Protein AF-A0A286U1J2-F1 (afdb_monomer_lite)

pLDDT: mean 74.56, std 15.8, range [42.62, 93.81]

Foldseek 3Di:
DDDDPPPPVVVVVVVVVVVCCVVPPPDPPVVVVVVVVVVVVVVVVLLVVLVVLLCVQVPPPHDDDDLPPDLALVVVVVVLVVCVPPHPSCVRAPPVSVVSNSVSSHVSNVD

Structure (mmCIF, N/CA/C/O backbone):
data_AF-A0A286U1J2-F1
#
_entry.id   AF-A0A286U1J2-F1
#
loop_
_atom_site.group_PDB
_atom_site.id
_atom_site.type_symbol
_atom_site.label_atom_id
_atom_site.label_alt_id
_atom_site.label_comp_id
_atom_site.label_asym_id
_atom_site.label_entity_id
_atom_site.label_seq_id
_atom_site.pdbx_PDB_ins_code
_atom_site.Cartn_x
_atom_site.Cartn_y
_atom_site.Cartn_z
_atom_site.occupancy
_atom_site.B_iso_or_equiv
_atom_site.auth_seq_id
_atom_site.auth_comp_id
_atom_site.auth_asym_id
_atom_site.auth_atom_id
_atom_site.pdbx_PDB_model_num
ATOM 1 N N . MET A 1 1 ? -42.904 34.828 72.087 1.00 42.62 1 MET A N 1
ATOM 2 C CA . MET A 1 1 ? -42.646 34.074 70.841 1.00 42.62 1 MET A CA 1
ATOM 3 C C . MET A 1 1 ? -41.301 34.511 70.275 1.00 42.62 1 MET A C 1
ATOM 5 O O . MET A 1 1 ? -41.195 35.626 69.791 1.00 42.62 1 MET A O 1
ATOM 9 N N . LYS A 1 2 ? -40.246 33.707 70.436 1.00 51.22 2 LYS A N 1
ATOM 10 C CA . LYS A 1 2 ? -38.891 34.024 69.948 1.00 51.22 2 LYS A CA 1
ATOM 11 C C . LYS A 1 2 ? -38.208 32.749 69.472 1.00 51.22 2 LYS A C 1
ATOM 13 O O . LYS A 1 2 ? -37.472 32.152 70.245 1.00 51.22 2 LYS A O 1
ATOM 18 N N . ARG A 1 3 ? -38.467 32.330 68.234 1.00 50.56 3 ARG A N 1
ATOM 19 C CA . ARG A 1 3 ? -37.610 31.425 67.447 1.00 50.56 3 ARG A CA 1
ATOM 20 C C . ARG A 1 3 ? -37.944 31.659 65.977 1.00 50.56 3 ARG A C 1
ATOM 22 O O . ARG A 1 3 ? -39.089 31.427 65.628 1.00 50.56 3 ARG A O 1
ATOM 29 N N . CYS A 1 4 ? -36.994 32.179 65.194 1.00 48.56 4 CYS A N 1
ATOM 30 C CA . CYS A 1 4 ? -36.830 31.969 63.738 1.00 48.56 4 CYS A CA 1
ATOM 31 C C . CYS A 1 4 ? -35.921 33.048 63.120 1.00 48.56 4 CYS A C 1
ATOM 33 O O . CYS A 1 4 ? -36.307 33.740 62.187 1.00 48.56 4 CYS A O 1
ATOM 35 N N . LEU A 1 5 ? -34.690 33.191 63.621 1.00 52.44 5 LEU A N 1
ATOM 36 C CA . LEU A 1 5 ? -33.664 34.010 62.961 1.00 52.44 5 LEU A CA 1
ATOM 37 C C . LEU A 1 5 ? -32.396 33.182 62.695 1.00 52.44 5 LEU A C 1
ATOM 39 O O . LEU A 1 5 ? -31.290 33.585 63.024 1.00 52.44 5 LEU A O 1
ATOM 43 N N . HIS A 1 6 ? -32.572 31.969 62.161 1.00 54.31 6 HIS A N 1
ATOM 44 C CA . HIS A 1 6 ? -31.465 31.040 61.880 1.00 54.31 6 HIS A CA 1
ATOM 45 C C . HIS A 1 6 ? -31.561 30.356 60.500 1.00 54.31 6 HIS A C 1
ATOM 47 O O . HIS A 1 6 ? -30.815 29.424 60.221 1.00 54.31 6 HIS A O 1
ATOM 53 N N . LEU A 1 7 ? -32.477 30.811 59.632 1.00 53.62 7 LEU A N 1
ATOM 54 C CA . LEU A 1 7 ? -32.681 30.276 58.272 1.00 53.62 7 LEU A CA 1
ATOM 55 C C . LEU A 1 7 ? -32.004 31.109 57.171 1.00 53.62 7 LEU A C 1
ATOM 57 O O . LEU A 1 7 ? -31.882 30.653 56.039 1.00 53.62 7 LEU A O 1
ATOM 61 N N . TYR A 1 8 ? -31.532 32.312 57.496 1.00 57.12 8 TYR A N 1
ATOM 62 C CA . TYR A 1 8 ? -30.964 33.236 56.516 1.00 57.12 8 TYR A CA 1
ATOM 63 C C . TYR A 1 8 ? -29.543 32.874 56.022 1.00 57.12 8 TYR A C 1
ATOM 65 O O . TYR A 1 8 ? -29.316 32.943 54.815 1.00 57.12 8 TYR A O 1
ATOM 73 N N . PRO A 1 9 ? -28.583 32.421 56.864 1.00 58.06 9 PRO A N 1
ATOM 74 C CA . PRO A 1 9 ? -27.223 32.159 56.378 1.00 58.06 9 PRO A CA 1
ATOM 75 C C . PRO A 1 9 ? -27.119 30.872 55.543 1.00 58.06 9 PRO A C 1
ATOM 77 O O . PRO A 1 9 ? -26.300 30.796 54.633 1.00 58.06 9 PRO A O 1
ATOM 80 N N . VAL A 1 10 ? -27.984 29.882 55.793 1.00 61.50 10 VAL A N 1
ATOM 81 C CA . VAL A 1 10 ? -28.001 28.604 55.054 1.00 61.50 10 VAL A CA 1
ATOM 82 C C . VAL A 1 10 ? -28.451 28.811 53.605 1.00 61.50 10 VAL A C 1
ATOM 84 O O . VAL A 1 10 ? -27.887 28.221 52.685 1.00 61.50 10 VAL A O 1
ATOM 87 N N . SER A 1 11 ? -29.415 29.711 53.388 1.00 65.50 11 SER A N 1
ATOM 88 C CA . SER A 1 11 ? -29.920 30.031 52.049 1.00 65.50 11 SER A CA 1
ATOM 89 C C . SER A 1 11 ? -28.877 30.734 51.173 1.00 65.50 11 SER A C 1
ATOM 91 O O . SER A 1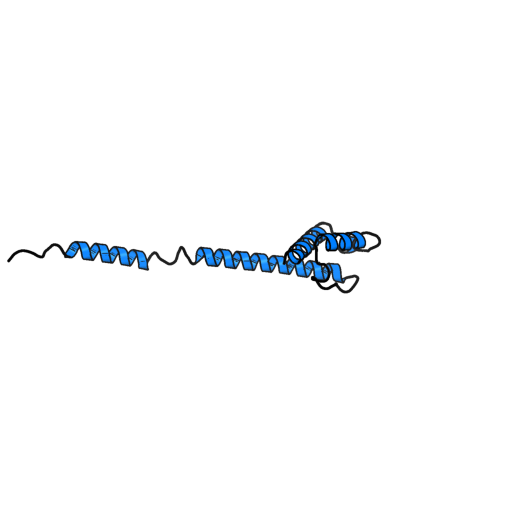 11 ? -28.864 30.531 49.962 1.00 65.50 11 SER A O 1
ATOM 93 N N . ILE A 1 12 ? -27.995 31.546 51.765 1.00 67.25 12 ILE A N 1
ATOM 94 C CA . ILE A 1 12 ? -26.967 32.296 51.025 1.00 67.25 12 ILE A CA 1
ATOM 95 C C . ILE A 1 12 ? -25.866 31.357 50.520 1.00 67.25 12 ILE A C 1
ATOM 97 O O . ILE A 1 12 ? -25.459 31.448 49.364 1.00 67.25 12 ILE A O 1
ATOM 101 N N . VAL A 1 13 ? -25.426 30.410 51.353 1.00 68.00 13 VAL A N 1
ATOM 102 C CA . VAL A 1 13 ? -24.399 29.427 50.967 1.00 68.00 13 VAL A CA 1
ATOM 103 C C . VAL A 1 13 ? -24.899 28.532 49.828 1.00 68.00 13 VAL A C 1
ATOM 105 O O . VAL A 1 13 ? -24.158 28.266 48.884 1.00 68.00 13 VAL A O 1
ATOM 108 N N . PHE A 1 14 ? -26.175 28.137 49.858 1.00 68.00 14 PHE A N 1
ATOM 109 C CA . PHE A 1 14 ? -26.784 27.324 48.803 1.00 68.00 14 PHE A CA 1
ATOM 110 C C . PHE A 1 14 ? -26.840 28.052 47.448 1.00 68.00 14 PHE A C 1
ATOM 112 O O . PHE A 1 14 ? -26.547 27.456 46.413 1.00 68.00 14 PHE A O 1
ATOM 119 N N . MET A 1 15 ? -27.132 29.357 47.451 1.00 72.38 15 MET A N 1
ATOM 120 C CA . MET A 1 15 ? -27.120 30.175 46.231 1.00 72.38 15 MET A CA 1
ATOM 121 C C . MET A 1 15 ? -25.713 30.299 45.627 1.00 72.38 15 MET A C 1
ATOM 123 O O . MET A 1 15 ? -25.564 30.217 44.409 1.00 72.38 15 MET A O 1
ATOM 127 N N . ILE A 1 16 ? -24.668 30.425 46.454 1.00 70.75 16 ILE A N 1
ATOM 128 C CA . ILE A 1 16 ? -23.275 30.508 45.977 1.00 70.75 16 ILE A CA 1
ATOM 129 C C . ILE A 1 16 ? -22.834 29.189 45.323 1.00 70.75 16 ILE A C 1
ATOM 131 O O . ILE A 1 16 ? -22.191 29.215 44.276 1.00 70.75 16 ILE A O 1
ATOM 135 N N . ILE A 1 17 ? -23.223 28.042 45.891 1.00 66.94 17 ILE A N 1
ATOM 136 C CA . ILE A 1 17 ? -22.916 26.715 45.329 1.00 66.94 17 ILE A CA 1
ATOM 137 C C . ILE A 1 17 ? -23.561 26.549 43.945 1.00 66.94 17 ILE A C 1
ATOM 139 O O . ILE A 1 17 ? -22.899 26.102 43.011 1.00 66.94 17 ILE A O 1
ATOM 143 N N . ILE A 1 18 ? -24.817 26.975 43.775 1.00 68.81 18 ILE A N 1
ATOM 144 C CA . ILE A 1 18 ? -25.500 26.924 42.472 1.00 68.81 18 ILE A CA 1
ATOM 145 C C . ILE A 1 18 ? -24.827 27.856 41.452 1.00 68.81 18 ILE A C 1
ATOM 147 O O . ILE A 1 18 ? -24.636 27.458 40.304 1.00 68.81 18 ILE A O 1
ATOM 151 N N . LEU A 1 19 ? -24.401 29.061 41.855 1.00 63.66 19 LEU A N 1
ATOM 152 C CA . LEU A 1 19 ? -23.668 29.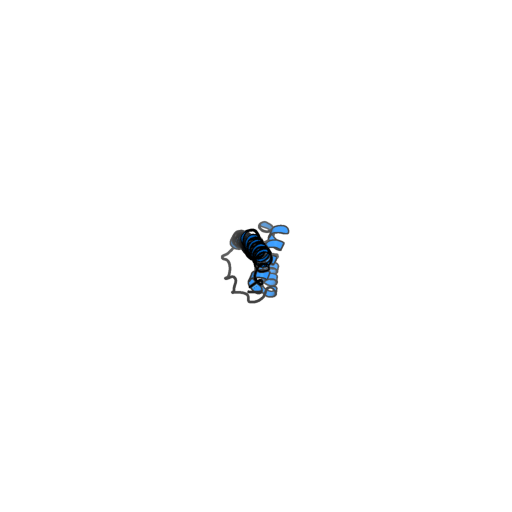971 40.965 1.00 63.66 19 LEU A CA 1
ATOM 153 C C . LEU A 1 19 ? -22.324 29.390 40.497 1.00 63.66 19 LEU A C 1
ATOM 155 O O . LEU A 1 19 ? -21.954 29.591 39.340 1.00 63.66 19 LEU A O 1
ATOM 159 N N . GLN A 1 20 ? -21.616 28.643 41.350 1.00 59.59 20 GLN A N 1
ATOM 160 C CA . GLN A 1 20 ? -20.383 27.959 40.945 1.00 59.59 20 GLN A CA 1
ATOM 161 C C . GLN A 1 20 ? -20.643 26.804 39.970 1.00 59.59 20 GLN A C 1
ATOM 163 O O . GLN A 1 20 ? -19.829 26.574 39.081 1.00 59.59 20 GLN A O 1
ATOM 168 N N . ILE A 1 21 ? -21.794 26.130 40.064 1.00 60.44 21 ILE A N 1
ATOM 169 C CA . ILE A 1 21 ? -22.182 25.075 39.114 1.00 60.44 21 ILE A CA 1
ATOM 170 C C . ILE A 1 21 ? -22.510 25.678 37.739 1.00 60.44 21 ILE A C 1
ATOM 172 O O . ILE A 1 21 ? -22.084 25.134 36.722 1.00 60.44 21 ILE A O 1
ATOM 176 N N . ILE A 1 22 ? -23.200 26.824 37.683 1.00 61.25 22 ILE A N 1
ATOM 177 C CA . ILE A 1 22 ? -23.549 27.484 36.410 1.00 61.25 22 ILE A CA 1
ATOM 178 C C . ILE A 1 22 ? -22.315 28.133 35.760 1.00 61.25 22 ILE A C 1
ATOM 180 O O . ILE A 1 22 ? -22.145 28.042 34.548 1.00 61.25 22 ILE A O 1
ATOM 184 N N . SER A 1 23 ? -21.425 28.749 36.550 1.00 54.84 23 SER A N 1
ATOM 185 C CA . SER A 1 23 ? -20.192 29.363 36.031 1.00 54.84 23 SER A CA 1
ATOM 186 C C . SER A 1 23 ? -19.062 28.353 35.767 1.00 54.84 23 SER A C 1
ATOM 188 O O . SER A 1 23 ? -18.073 28.719 35.136 1.00 54.84 23 SER A O 1
ATOM 190 N N . GLY A 1 24 ? -19.175 27.116 36.268 1.00 52.94 24 GLY A N 1
ATOM 191 C CA . GLY A 1 24 ? -18.077 26.144 36.342 1.00 52.94 24 GLY A CA 1
ATOM 192 C C . GLY A 1 24 ? -18.315 24.790 35.668 1.00 52.94 24 GLY A C 1
ATOM 193 O O . GLY A 1 24 ? -17.535 23.875 35.907 1.00 52.94 24 GLY A O 1
ATOM 194 N N . SER A 1 25 ? -19.340 24.632 34.822 1.00 52.88 25 SER A N 1
ATOM 195 C CA . SER A 1 25 ? -19.672 23.327 34.212 1.00 52.88 25 SER A CA 1
ATOM 196 C C . SER A 1 25 ? -19.776 23.358 32.685 1.00 52.88 25 SER A C 1
ATOM 198 O O . SER A 1 25 ? -20.737 22.863 32.108 1.00 52.88 25 SER A O 1
ATOM 200 N N . THR A 1 26 ? -18.763 23.892 32.008 1.00 49.94 26 THR A N 1
ATOM 201 C CA . THR A 1 26 ? -18.506 23.621 30.577 1.00 49.94 26 THR A CA 1
ATOM 202 C C . THR A 1 26 ? -17.012 23.423 30.329 1.00 49.94 26 THR A C 1
ATOM 204 O O . THR A 1 26 ? -16.448 24.043 29.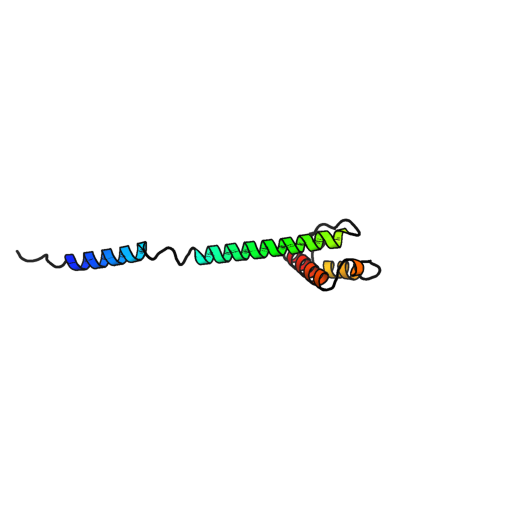435 1.00 49.94 26 THR A O 1
ATOM 207 N N . ALA A 1 27 ? -16.332 22.608 31.145 1.00 50.03 27 ALA A N 1
ATOM 208 C CA . ALA A 1 27 ? -14.881 22.431 30.991 1.00 50.03 27 ALA A CA 1
ATOM 209 C C . ALA A 1 27 ? -14.335 21.005 31.178 1.00 50.03 27 ALA A C 1
ATOM 211 O O . ALA A 1 27 ? -13.128 20.827 31.103 1.00 50.03 27 ALA A O 1
ATOM 212 N N . THR A 1 28 ? -15.162 19.975 31.397 1.00 45.28 28 THR A N 1
ATOM 213 C CA . THR A 1 28 ? -14.621 18.617 31.654 1.00 45.28 28 THR A CA 1
ATOM 214 C C . THR A 1 28 ? -15.323 17.470 30.930 1.00 45.28 28 THR A C 1
ATOM 216 O O . THR A 1 28 ? -14.965 16.322 31.142 1.00 45.28 28 THR A O 1
ATOM 219 N N . VAL A 1 29 ? -16.282 17.744 30.037 1.00 43.91 29 VAL A N 1
ATOM 220 C CA . VAL A 1 29 ? -16.878 16.709 29.154 1.00 43.91 29 VAL A CA 1
ATOM 221 C C . VAL A 1 29 ? -16.755 17.069 27.665 1.00 43.91 29 VAL A C 1
ATOM 223 O O . VAL A 1 29 ? -16.826 16.198 26.802 1.00 43.91 29 VAL A O 1
ATOM 226 N N . ALA A 1 30 ? -16.501 18.341 27.336 1.00 45.16 30 ALA A N 1
ATOM 227 C CA . ALA A 1 30 ? -16.302 18.781 25.953 1.00 45.16 30 ALA A CA 1
ATOM 228 C C . ALA A 1 30 ? -14.852 18.617 25.459 1.00 45.16 30 ALA A C 1
ATOM 230 O O . ALA A 1 30 ? -14.650 18.424 24.261 1.00 45.16 30 ALA A O 1
ATOM 231 N N . ASP A 1 31 ? -13.852 18.671 26.346 1.00 48.94 31 ASP A N 1
ATOM 232 C CA . ASP A 1 31 ? -12.443 18.544 25.944 1.00 48.94 31 ASP A CA 1
ATOM 233 C C . ASP A 1 31 ? -12.075 17.108 25.544 1.00 48.94 31 ASP A C 1
ATOM 235 O O . ASP A 1 31 ? -11.399 16.918 24.534 1.00 48.94 31 ASP A O 1
ATOM 239 N N . ASP A 1 32 ? -12.600 16.088 26.233 1.00 48.56 32 ASP A N 1
ATOM 240 C CA . ASP A 1 32 ? -12.333 14.688 25.876 1.00 48.56 32 ASP A CA 1
ATOM 241 C C . ASP A 1 32 ? -13.010 14.286 24.554 1.00 48.56 32 ASP A C 1
ATOM 243 O O . ASP A 1 32 ? -12.366 13.693 23.689 1.00 48.56 32 ASP A O 1
ATOM 247 N N . MET A 1 33 ? -14.263 14.705 24.312 1.00 47.88 33 MET A N 1
ATOM 248 C CA . MET A 1 33 ? -14.928 14.452 23.021 1.00 47.88 33 MET A CA 1
ATOM 249 C C . MET A 1 33 ? -14.268 15.207 21.860 1.00 47.88 33 MET A C 1
ATOM 251 O O . MET A 1 33 ? -14.204 14.692 20.742 1.00 47.88 33 MET A O 1
ATOM 255 N N . LYS A 1 34 ? -13.760 16.424 22.098 1.00 47.94 34 LYS A N 1
ATOM 256 C CA . LYS A 1 34 ? -13.060 17.206 21.071 1.00 47.94 34 LYS A CA 1
ATOM 257 C C . LYS A 1 34 ? -11.675 16.630 20.779 1.00 47.94 34 LYS A C 1
ATOM 259 O O . LYS A 1 34 ? -11.272 16.606 19.619 1.00 47.94 34 LYS A O 1
ATOM 264 N N . LYS A 1 35 ? -10.969 16.115 21.789 1.00 52.41 35 LYS A N 1
ATOM 265 C CA . LYS A 1 35 ? -9.670 15.449 21.627 1.00 52.41 35 LYS A CA 1
ATOM 266 C C . LYS A 1 35 ? -9.794 14.124 20.871 1.00 52.41 35 LYS A C 1
ATOM 268 O O . LYS A 1 35 ? -9.007 13.900 19.953 1.00 52.41 35 LYS A O 1
ATOM 273 N N . ASP A 1 36 ? -10.803 13.307 21.170 1.00 56.00 36 ASP A N 1
ATOM 274 C CA . ASP A 1 36 ? -11.078 12.069 20.426 1.00 56.00 36 ASP A CA 1
ATOM 275 C C . ASP A 1 36 ? -11.560 12.337 18.995 1.00 56.00 36 ASP A C 1
ATOM 277 O O . ASP A 1 36 ? -11.138 11.651 18.063 1.00 56.00 36 ASP A O 1
ATOM 281 N N . GLY A 1 37 ? -12.392 13.363 18.787 1.00 56.06 37 GLY A N 1
ATOM 282 C CA . GLY A 1 37 ? -12.837 13.784 17.455 1.00 56.06 37 GLY A CA 1
ATOM 283 C C . GLY A 1 37 ? -11.686 14.273 16.572 1.00 56.06 37 GLY A C 1
ATOM 284 O O . GLY A 1 37 ? -11.539 13.809 15.443 1.00 56.06 37 GLY A O 1
ATOM 285 N N . VAL A 1 38 ? -10.821 15.141 17.107 1.00 58.91 38 VAL A N 1
ATOM 286 C CA . VAL A 1 38 ? -9.636 15.658 16.400 1.00 58.91 38 VAL A CA 1
ATOM 287 C C . VAL A 1 38 ? -8.611 14.551 16.142 1.00 58.91 38 VAL A C 1
ATOM 289 O O . VAL A 1 38 ? -8.026 14.506 15.062 1.00 58.91 38 VAL A O 1
ATOM 292 N N . ASN A 1 39 ? -8.414 13.628 17.090 1.00 61.09 39 ASN A N 1
ATOM 293 C CA . ASN A 1 39 ? -7.524 12.480 16.904 1.00 61.09 39 ASN A CA 1
ATOM 294 C C . ASN A 1 39 ? -8.057 11.544 15.806 1.00 61.09 39 ASN A C 1
ATOM 296 O O . ASN A 1 39 ? -7.341 11.216 14.863 1.00 61.09 39 ASN A O 1
ATOM 300 N N . ARG A 1 40 ? -9.346 11.197 15.849 1.00 64.56 40 ARG A N 1
ATOM 301 C CA . ARG A 1 40 ? -9.982 10.339 14.843 1.00 64.56 40 ARG A CA 1
ATOM 302 C C . ARG A 1 40 ? -9.979 10.965 13.447 1.00 64.56 40 ARG A C 1
ATOM 304 O O . ARG A 1 40 ? -9.749 10.254 12.471 1.00 64.56 40 ARG A O 1
ATOM 311 N N . GLU A 1 41 ? -10.210 12.269 13.339 1.00 72.25 41 GLU A N 1
ATOM 312 C CA . GLU A 1 41 ? -10.153 12.998 12.067 1.00 72.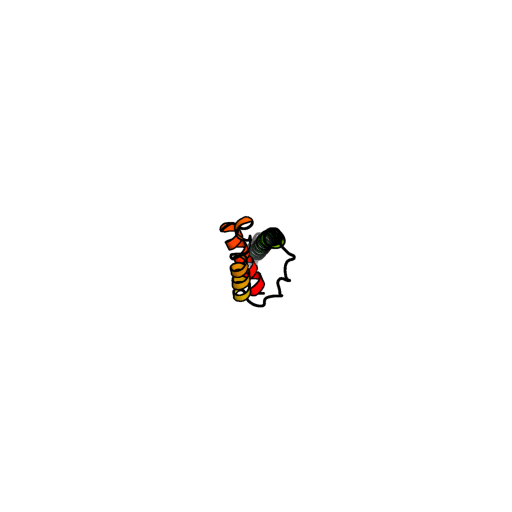25 41 GLU A CA 1
ATOM 313 C C . GLU A 1 41 ? -8.717 13.107 11.534 1.00 72.25 41 GLU A C 1
ATOM 315 O O . GLU A 1 41 ? -8.485 12.905 10.340 1.00 72.25 41 GLU A O 1
ATOM 320 N N . GLY A 1 42 ? -7.739 13.326 12.419 1.00 72.25 42 GLY A N 1
ATOM 321 C CA . GLY A 1 42 ? -6.313 13.283 12.093 1.00 72.25 42 GLY A CA 1
ATOM 322 C C . GLY A 1 42 ? -5.890 11.924 11.536 1.00 72.25 42 GLY A C 1
ATOM 323 O O . GLY A 1 42 ? -5.363 11.854 10.427 1.00 72.25 42 GLY A O 1
ATOM 324 N N . VAL A 1 43 ? -6.227 10.838 12.236 1.00 75.00 43 VAL A N 1
ATOM 325 C CA . VAL A 1 43 ? -5.941 9.463 11.795 1.00 75.00 43 VAL A CA 1
ATOM 326 C C . VAL A 1 43 ? -6.625 9.154 10.462 1.00 75.00 43 VAL A C 1
ATOM 328 O O . VAL A 1 43 ? -6.006 8.576 9.571 1.00 75.00 43 VAL A O 1
ATOM 331 N N . GLN A 1 44 ? -7.885 9.561 10.272 1.00 79.38 44 GLN A N 1
ATOM 332 C CA . GLN A 1 44 ? -8.579 9.366 8.994 1.00 79.38 44 GLN A CA 1
ATOM 333 C C . GLN A 1 44 ? -7.918 10.132 7.848 1.00 79.38 44 GLN A C 1
ATOM 335 O O . GLN A 1 44 ? -7.794 9.597 6.744 1.00 79.38 44 GLN A O 1
ATOM 340 N N . LYS A 1 45 ? -7.475 11.365 8.100 1.00 83.88 45 LYS A N 1
ATOM 341 C CA . LYS A 1 45 ? -6.754 12.166 7.113 1.00 83.88 45 LYS A CA 1
ATOM 342 C C . LYS A 1 45 ? -5.431 11.505 6.734 1.00 83.88 45 LYS A C 1
ATOM 344 O O . LYS A 1 45 ? -5.157 11.368 5.547 1.00 83.88 45 LYS A O 1
ATOM 349 N N . GLU A 1 46 ? -4.657 11.036 7.708 1.00 83.94 46 GLU A N 1
ATOM 350 C CA . GLU A 1 46 ? -3.403 10.320 7.455 1.00 83.94 46 GLU A CA 1
ATOM 351 C C . GLU A 1 46 ? -3.631 9.031 6.663 1.00 83.94 46 GLU A C 1
ATOM 353 O O . GLU A 1 46 ? -2.973 8.811 5.651 1.00 83.94 46 GLU A O 1
ATOM 358 N N . VAL A 1 47 ? -4.612 8.206 7.050 1.00 86.75 47 VAL A N 1
ATOM 359 C CA . VAL A 1 47 ? -4.984 6.998 6.290 1.00 86.75 47 VAL A CA 1
ATOM 360 C C . VAL A 1 47 ? -5.349 7.345 4.845 1.00 86.75 47 VAL A C 1
ATOM 362 O O . VAL A 1 47 ? -4.944 6.628 3.932 1.00 86.75 47 VAL A O 1
ATOM 365 N N . ARG A 1 48 ? -6.054 8.458 4.617 1.00 89.38 48 ARG A N 1
ATOM 366 C CA . ARG A 1 48 ? -6.434 8.907 3.273 1.00 89.38 48 ARG A CA 1
ATOM 367 C C . ARG A 1 48 ? -5.239 9.350 2.434 1.00 89.38 48 ARG A C 1
ATOM 369 O O . ARG A 1 48 ? -5.199 9.057 1.242 1.00 89.38 48 ARG A O 1
ATOM 376 N N . GLU A 1 49 ? -4.276 10.054 3.020 1.00 91.50 49 GLU A N 1
ATOM 377 C CA . GLU A 1 49 ? -3.049 10.428 2.306 1.00 91.50 49 GLU A CA 1
ATOM 378 C C . GLU A 1 49 ? -2.211 9.189 1.961 1.00 91.50 49 GLU A C 1
ATOM 380 O O . GLU A 1 49 ? -1.732 9.068 0.832 1.00 91.50 49 GLU A O 1
ATOM 385 N N . ARG A 1 50 ? -2.132 8.211 2.873 1.00 92.06 50 ARG A N 1
ATOM 386 C CA . ARG A 1 50 ? -1.478 6.925 2.595 1.00 92.06 50 ARG A CA 1
ATOM 387 C C . ARG A 1 50 ? -2.184 6.131 1.490 1.00 92.06 50 ARG A C 1
ATOM 389 O O . ARG A 1 50 ? -1.518 5.596 0.606 1.00 92.06 50 ARG A O 1
ATOM 396 N N . GLU A 1 51 ? -3.520 6.111 1.482 1.00 92.38 51 GLU A N 1
ATOM 397 C CA . GLU A 1 51 ? -4.308 5.496 0.404 1.00 92.38 51 GLU A CA 1
ATOM 398 C C . GLU A 1 51 ? -4.021 6.153 -0.950 1.00 92.38 51 GLU A C 1
ATOM 400 O O . GLU A 1 51 ? -3.829 5.455 -1.945 1.00 92.38 51 GLU A O 1
ATOM 405 N N . LYS A 1 52 ? -3.989 7.490 -1.011 1.00 92.81 52 LYS A N 1
ATOM 406 C CA . LYS A 1 52 ? -3.687 8.213 -2.255 1.00 92.81 52 LYS A CA 1
ATOM 407 C C . LYS A 1 52 ? -2.308 7.851 -2.787 1.00 92.81 52 LYS A C 1
ATOM 409 O O . LYS A 1 52 ? -2.183 7.622 -3.987 1.00 92.81 52 LYS A O 1
ATOM 414 N N . LEU A 1 53 ? -1.301 7.785 -1.913 1.00 92.81 53 LEU A N 1
ATOM 415 C CA . LEU A 1 53 ? 0.054 7.409 -2.306 1.00 92.81 53 LEU A CA 1
ATOM 416 C C . LEU A 1 53 ? 0.092 5.977 -2.848 1.00 92.81 53 LEU A C 1
ATOM 418 O O . LEU A 1 53 ? 0.610 5.764 -3.942 1.00 92.81 53 LEU A O 1
ATOM 422 N N . TYR A 1 54 ? -0.523 5.026 -2.135 1.00 91.81 54 TYR A N 1
ATOM 423 C CA . TYR A 1 54 ? -0.668 3.643 -2.597 1.00 91.81 54 TYR A CA 1
ATOM 424 C C . TYR A 1 54 ? -1.325 3.584 -3.975 1.00 91.81 54 TYR A C 1
ATOM 426 O O . TYR A 1 54 ? -0.767 2.995 -4.901 1.00 91.81 54 TYR A O 1
ATOM 434 N N . ARG A 1 55 ? -2.475 4.248 -4.141 1.00 92.19 55 ARG A N 1
ATOM 435 C CA . ARG A 1 55 ? -3.202 4.242 -5.410 1.00 92.19 55 ARG A CA 1
ATOM 436 C C . ARG A 1 55 ? -2.364 4.819 -6.536 1.00 92.19 55 ARG A C 1
ATOM 438 O O . ARG A 1 55 ? -2.253 4.188 -7.575 1.00 92.19 55 ARG A O 1
ATOM 445 N N . TYR A 1 56 ? -1.763 5.984 -6.315 1.00 92.12 56 TYR A N 1
ATOM 446 C CA . TYR A 1 56 ? -0.971 6.674 -7.323 1.00 92.12 56 TYR A CA 1
ATOM 447 C C . TYR A 1 56 ? 0.243 5.857 -7.763 1.00 92.12 56 TYR A C 1
ATOM 449 O O . TYR A 1 56 ? 0.464 5.700 -8.957 1.00 92.12 56 TYR A O 1
ATOM 457 N N . LYS A 1 57 ? 1.023 5.332 -6.812 1.00 90.81 57 LYS A N 1
ATOM 458 C CA . LYS A 1 57 ? 2.273 4.623 -7.103 1.00 90.81 57 LYS A CA 1
ATOM 459 C C . LYS A 1 57 ? 2.019 3.241 -7.693 1.00 90.81 57 LYS A C 1
ATOM 461 O O . LYS A 1 57 ? 2.602 2.887 -8.714 1.00 90.81 57 LYS A O 1
ATOM 466 N N . CYS A 1 58 ? 1.128 2.467 -7.081 1.00 89.25 58 CYS A N 1
ATOM 467 C CA . CYS A 1 58 ? 0.924 1.075 -7.463 1.00 89.25 58 CYS A CA 1
ATOM 468 C C . CYS A 1 58 ? 0.051 0.920 -8.725 1.00 89.25 58 CYS A C 1
ATOM 470 O O . CYS A 1 58 ? 0.055 -0.156 -9.317 1.00 89.25 58 CYS A O 1
ATOM 472 N N . SER A 1 59 ? -0.662 1.964 -9.177 1.00 90.88 59 SER A N 1
ATOM 473 C CA . SER A 1 59 ? -1.451 1.911 -10.419 1.00 90.88 59 SER A CA 1
ATOM 474 C C . SER A 1 59 ? -0.667 2.266 -11.688 1.00 90.88 59 SER A C 1
ATOM 476 O O . SER A 1 59 ? -1.246 2.271 -12.772 1.00 90.88 59 SER A O 1
ATOM 478 N N . LEU A 1 60 ? 0.619 2.625 -11.587 1.00 88.75 60 LEU A N 1
ATOM 479 C CA . LEU A 1 60 ? 1.399 3.115 -12.735 1.00 88.75 60 LEU A CA 1
ATOM 480 C C . LEU A 1 60 ? 1.670 2.042 -13.793 1.00 88.75 60 LEU A C 1
ATOM 482 O O . LEU A 1 60 ? 1.889 2.371 -14.957 1.00 88.75 60 LEU A O 1
ATOM 486 N N . CYS A 1 61 ? 1.682 0.769 -13.397 1.00 86.12 61 CYS A N 1
ATOM 487 C CA . CYS A 1 61 ? 2.028 -0.337 -14.289 1.00 86.12 61 CYS A CA 1
ATOM 488 C C . CYS A 1 61 ? 0.846 -1.261 -14.595 1.00 86.12 61 CYS A C 1
ATOM 490 O O . CYS A 1 61 ? 0.811 -1.867 -15.662 1.00 86.12 61 CYS A O 1
ATOM 492 N N . HIS A 1 62 ? -0.109 -1.387 -13.675 1.00 85.88 62 HIS A N 1
ATOM 493 C CA . HIS A 1 62 ? -1.263 -2.267 -13.818 1.00 85.88 62 HIS A CA 1
ATOM 494 C C . HIS A 1 62 ? -2.427 -1.790 -12.934 1.00 85.88 62 HIS A C 1
ATOM 496 O O . HIS A 1 62 ? -2.209 -1.039 -11.980 1.00 85.88 62 HIS A O 1
ATOM 502 N N . PRO A 1 63 ? -3.667 -2.237 -13.206 1.00 88.81 63 PRO A N 1
ATOM 503 C CA . PRO A 1 63 ? -4.784 -2.041 -12.290 1.00 88.81 63 PRO A CA 1
ATOM 504 C C . PRO A 1 63 ? -4.480 -2.615 -10.906 1.00 88.81 63 PRO A C 1
ATOM 506 O O . PRO A 1 63 ? -3.791 -3.631 -10.774 1.00 88.81 63 PRO A O 1
ATOM 509 N N . LEU A 1 64 ? -5.000 -1.963 -9.871 1.00 88.25 64 LEU A N 1
ATOM 510 C CA . LEU A 1 64 ? -4.829 -2.427 -8.502 1.00 88.25 64 LEU A CA 1
ATOM 511 C C . LEU A 1 64 ? -5.804 -3.564 -8.206 1.00 88.25 64 LEU A C 1
ATOM 513 O O . LEU A 1 64 ? -6.971 -3.455 -8.590 1.00 88.25 64 LEU A O 1
ATOM 517 N N . PRO A 1 65 ? -5.357 -4.619 -7.510 1.00 84.19 65 PRO A N 1
ATOM 518 C CA . PRO A 1 65 ? -6.280 -5.573 -6.924 1.00 84.19 65 PRO A CA 1
ATOM 519 C C . PRO A 1 65 ? -7.106 -4.879 -5.836 1.00 84.19 65 PRO A C 1
ATOM 521 O O . PRO A 1 65 ? -6.660 -3.887 -5.242 1.00 84.19 65 PRO A O 1
ATOM 524 N N . ASP A 1 66 ? -8.295 -5.413 -5.563 1.00 80.75 66 ASP A N 1
ATOM 525 C CA . ASP A 1 66 ? -9.092 -4.946 -4.436 1.00 80.75 66 ASP A CA 1
ATOM 526 C C . ASP A 1 66 ? -8.296 -5.083 -3.132 1.00 80.75 66 ASP A C 1
ATOM 528 O O . ASP A 1 66 ? -7.469 -5.982 -2.955 1.00 80.75 66 ASP A O 1
ATOM 532 N N . THR A 1 67 ? -8.495 -4.144 -2.210 1.00 70.94 67 THR A N 1
ATOM 533 C CA . THR A 1 67 ? -7.724 -4.097 -0.960 1.00 70.94 67 THR A CA 1
ATOM 534 C C . THR A 1 67 ? -8.055 -5.251 -0.011 1.00 70.94 67 THR A C 1
ATOM 536 O O . THR A 1 67 ? -7.273 -5.516 0.899 1.00 70.94 67 THR A O 1
ATOM 539 N N . ASP A 1 68 ? -9.161 -5.959 -0.248 1.00 74.06 68 ASP A N 1
ATOM 540 C CA . ASP A 1 68 ? -9.573 -7.197 0.419 1.00 74.06 68 ASP A CA 1
ATOM 541 C C . ASP A 1 68 ? -9.116 -8.473 -0.318 1.00 74.06 68 ASP A C 1
ATOM 543 O O . ASP A 1 68 ? -9.238 -9.572 0.226 1.00 74.06 68 ASP A O 1
ATOM 547 N N . ALA A 1 69 ? -8.530 -8.350 -1.518 1.00 69.75 69 ALA A N 1
ATOM 548 C CA . ALA A 1 69 ? -8.081 -9.488 -2.321 1.00 69.75 69 ALA A CA 1
ATOM 549 C C . ALA A 1 69 ? -6.990 -10.313 -1.618 1.00 69.75 69 ALA A C 1
ATOM 551 O O . ALA A 1 69 ? -6.808 -11.497 -1.912 1.00 69.75 69 ALA A O 1
ATOM 552 N N . TYR A 1 70 ? -6.278 -9.702 -0.667 1.00 70.38 70 TYR A N 1
ATOM 553 C CA . TYR A 1 70 ? -5.303 -10.374 0.177 1.00 70.38 70 TYR A CA 1
ATOM 554 C C . TYR A 1 70 ? -5.664 -10.189 1.649 1.00 70.38 70 TYR A C 1
ATOM 556 O O . TYR A 1 70 ? -5.611 -9.089 2.192 1.00 70.38 70 TYR A O 1
ATOM 564 N N . SER A 1 71 ? -5.976 -11.302 2.311 1.00 68.44 71 SER A N 1
ATOM 565 C CA . SER A 1 71 ? -6.451 -11.338 3.698 1.00 68.44 71 SER A CA 1
ATOM 566 C C . SER A 1 71 ? -5.372 -11.092 4.755 1.00 68.44 71 SER A C 1
ATOM 568 O O . SER A 1 71 ? -5.687 -11.016 5.939 1.00 68.44 71 SER A O 1
ATOM 570 N N . SER A 1 72 ? -4.093 -11.002 4.374 1.00 86.06 72 SER A N 1
ATOM 571 C CA . SER A 1 72 ? -3.008 -10.795 5.332 1.00 86.06 72 SER A CA 1
ATOM 572 C C . SER A 1 72 ? -1.926 -9.856 4.821 1.00 86.06 72 SER A C 1
ATOM 574 O O . SER A 1 72 ? -1.536 -9.871 3.651 1.00 86.06 72 SER A O 1
ATOM 576 N N . TYR A 1 73 ? -1.371 -9.091 5.759 1.00 89.81 73 TYR A N 1
ATOM 577 C CA . TYR A 1 73 ? -0.233 -8.211 5.519 1.00 89.81 73 TYR A CA 1
ATOM 578 C C . TYR A 1 73 ? 0.985 -8.975 4.974 1.00 89.81 73 TYR A C 1
ATOM 580 O O . TYR A 1 73 ? 1.676 -8.495 4.080 1.00 89.81 73 TYR A O 1
ATOM 588 N N . GLU A 1 74 ? 1.210 -10.205 5.438 1.00 90.44 74 GLU A N 1
ATOM 589 C CA . GLU A 1 74 ? 2.285 -11.071 4.935 1.00 90.44 74 GLU A CA 1
ATOM 590 C C . GLU A 1 74 ? 2.142 -11.377 3.440 1.00 90.44 74 GLU A C 1
ATOM 592 O O . GLU A 1 74 ? 3.135 -11.465 2.714 1.00 90.44 74 GLU A O 1
ATOM 597 N N . HIS A 1 75 ? 0.908 -11.527 2.954 1.00 89.81 75 HIS A N 1
ATOM 598 C CA . HIS A 1 75 ? 0.660 -11.740 1.533 1.00 89.81 75 HIS A CA 1
ATOM 599 C C . HIS A 1 75 ? 0.990 -10.474 0.731 1.00 89.81 75 HIS A C 1
ATOM 601 O O . HIS A 1 75 ? 1.692 -10.557 -0.277 1.00 89.81 75 HIS A O 1
ATOM 607 N N . TRP A 1 76 ? 0.602 -9.298 1.229 1.00 89.25 76 TRP A N 1
ATOM 608 C CA . TRP A 1 76 ? 0.972 -8.016 0.627 1.00 89.25 76 TRP A CA 1
ATOM 609 C C . TRP A 1 76 ? 2.487 -7.820 0.529 1.00 89.25 76 TRP A C 1
ATOM 611 O O . TRP A 1 76 ? 2.987 -7.437 -0.527 1.00 89.25 76 TRP A O 1
ATOM 621 N N . ILE A 1 77 ? 3.242 -8.163 1.576 1.00 90.19 77 ILE A N 1
ATOM 622 C CA . ILE A 1 77 ? 4.709 -8.084 1.545 1.00 90.19 77 ILE A CA 1
ATOM 623 C C . ILE A 1 77 ? 5.309 -9.009 0.485 1.00 90.19 77 ILE A C 1
ATOM 625 O O . ILE A 1 77 ? 6.251 -8.614 -0.205 1.00 90.19 77 ILE A O 1
ATOM 629 N N . LYS A 1 78 ? 4.759 -10.215 0.300 1.00 89.69 78 LYS A N 1
ATOM 630 C CA . LYS A 1 78 ? 5.200 -11.115 -0.777 1.00 89.69 78 LYS A CA 1
ATOM 631 C C . LYS A 1 78 ? 4.934 -10.524 -2.158 1.00 89.69 78 LYS A C 1
ATOM 633 O O . LYS A 1 78 ? 5.818 -10.605 -3.004 1.00 89.69 78 LYS A O 1
ATOM 638 N N . VAL A 1 79 ? 3.769 -9.905 -2.369 1.00 87.81 79 VAL A N 1
ATOM 639 C CA . VAL A 1 79 ? 3.442 -9.215 -3.628 1.00 87.81 79 VAL A CA 1
ATOM 640 C C . VAL A 1 79 ? 4.431 -8.083 -3.876 1.00 87.81 79 VAL A C 1
ATOM 642 O O . VAL A 1 79 ? 5.069 -8.063 -4.921 1.00 87.81 79 VAL A O 1
ATOM 645 N N . MET A 1 80 ? 4.638 -7.192 -2.903 1.00 86.81 80 MET A N 1
ATOM 646 C CA . MET A 1 80 ? 5.593 -6.085 -3.036 1.00 86.81 80 MET A CA 1
ATOM 647 C C . MET A 1 80 ? 7.009 -6.590 -3.334 1.00 86.81 80 MET A C 1
ATOM 649 O O . MET A 1 80 ? 7.676 -6.073 -4.225 1.00 86.81 80 MET A O 1
ATOM 653 N N . LYS A 1 81 ? 7.453 -7.656 -2.656 1.00 87.44 81 LYS A N 1
ATOM 654 C CA . LYS A 1 81 ? 8.755 -8.281 -2.917 1.00 87.44 81 LYS A CA 1
ATOM 655 C C . LYS A 1 81 ? 8.847 -8.862 -4.331 1.00 87.44 81 LYS A C 1
ATOM 657 O O . LYS A 1 81 ? 9.875 -8.696 -4.974 1.00 87.44 81 LYS A O 1
ATOM 662 N N . ALA A 1 82 ? 7.788 -9.497 -4.828 1.00 85.12 82 ALA A N 1
ATOM 663 C CA . ALA A 1 82 ? 7.732 -9.986 -6.206 1.00 85.12 82 ALA A CA 1
ATOM 664 C C . ALA A 1 82 ? 7.744 -8.841 -7.236 1.00 85.12 82 ALA A C 1
ATOM 666 O O . ALA A 1 82 ? 8.232 -9.019 -8.347 1.00 85.12 82 ALA A O 1
ATOM 667 N N . MET A 1 83 ? 7.263 -7.650 -6.870 1.00 83.38 83 MET A N 1
ATOM 668 C CA . MET A 1 83 ? 7.346 -6.466 -7.730 1.00 83.38 83 MET A CA 1
ATOM 669 C C . MET A 1 83 ? 8.747 -5.836 -7.756 1.00 83.38 83 MET A C 1
ATOM 671 O O . MET A 1 83 ? 9.055 -5.120 -8.706 1.00 83.38 83 MET A O 1
ATOM 675 N N . HIS A 1 84 ? 9.612 -6.105 -6.770 1.00 79.38 84 HIS A N 1
ATOM 676 C CA . HIS A 1 84 ? 11.003 -5.631 -6.781 1.00 79.38 84 HIS A CA 1
ATOM 677 C C . HIS A 1 84 ? 11.887 -6.356 -7.815 1.00 79.38 84 HIS A C 1
ATOM 679 O O . HIS A 1 84 ? 12.820 -5.745 -8.327 1.00 79.38 84 HIS A O 1
ATOM 685 N N . GLU A 1 85 ? 11.611 -7.625 -8.140 1.00 69.75 85 GLU A N 1
ATOM 686 C CA . GLU A 1 85 ? 12.399 -8.434 -9.085 1.00 69.75 85 GLU A CA 1
ATOM 687 C C . GLU A 1 85 ? 11.468 -9.361 -9.885 1.00 69.75 85 GLU A C 1
ATOM 689 O O . GLU A 1 85 ? 10.855 -10.242 -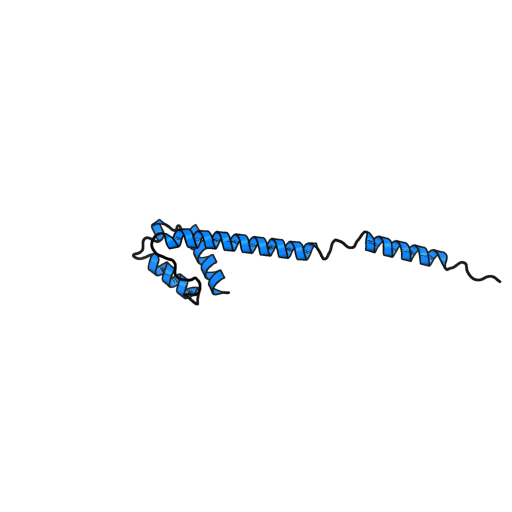9.281 1.00 69.75 85 GLU A O 1
ATOM 694 N N . PRO A 1 86 ? 11.334 -9.240 -11.223 1.00 63.66 86 PRO A N 1
ATOM 695 C CA . PRO A 1 86 ? 11.996 -8.340 -12.180 1.00 63.66 86 PRO A CA 1
ATOM 696 C C . PRO A 1 86 ? 11.254 -7.002 -12.406 1.00 63.66 86 PRO A C 1
ATOM 698 O O . PRO A 1 86 ? 11.407 -6.376 -13.456 1.00 63.66 86 PRO A O 1
ATOM 701 N N . GLY A 1 87 ? 10.369 -6.593 -11.494 1.00 62.38 87 GLY A N 1
ATOM 702 C CA . GLY A 1 87 ? 9.487 -5.448 -11.720 1.00 62.38 87 GLY A CA 1
ATOM 703 C C . GLY A 1 87 ? 10.171 -4.079 -11.604 1.00 62.38 87 GLY A C 1
ATOM 704 O O . GLY A 1 87 ? 11.194 -3.899 -10.949 1.00 62.38 87 GLY A O 1
ATOM 705 N N . ARG A 1 88 ? 9.554 -3.068 -12.227 1.00 73.12 88 ARG A N 1
ATOM 706 C CA . ARG A 1 88 ? 9.999 -1.658 -12.222 1.00 73.12 88 ARG A CA 1
ATOM 707 C C . ARG A 1 88 ? 9.605 -0.912 -10.938 1.00 73.12 88 ARG A C 1
ATOM 709 O O . ARG A 1 88 ? 9.493 0.311 -10.933 1.00 73.12 88 ARG A O 1
ATOM 716 N N . TYR A 1 89 ? 9.357 -1.633 -9.845 1.00 78.88 89 TYR A N 1
ATOM 717 C CA . TYR A 1 89 ? 8.833 -1.064 -8.601 1.00 78.88 89 TYR A CA 1
ATOM 718 C C . TYR A 1 89 ? 9.734 0.056 -8.062 1.00 78.88 89 TYR A C 1
ATOM 720 O O . TYR A 1 89 ? 9.261 1.168 -7.833 1.00 78.88 89 TYR A O 1
ATOM 728 N N . ASN A 1 90 ? 11.047 -0.191 -8.019 1.00 80.75 90 ASN A N 1
ATOM 729 C CA . ASN A 1 90 ? 12.056 0.777 -7.572 1.00 80.75 90 ASN A CA 1
ATOM 730 C C . ASN A 1 90 ? 12.160 2.037 -8.447 1.00 80.75 90 ASN A C 1
ATOM 732 O O . ASN A 1 90 ? 12.741 3.028 -8.019 1.00 80.75 90 ASN A O 1
ATOM 736 N N . GLU A 1 91 ? 11.643 2.017 -9.678 1.00 82.69 91 GLU A N 1
ATOM 737 C CA . GLU A 1 91 ? 11.655 3.206 -10.538 1.00 82.69 91 GLU A CA 1
ATOM 738 C C . GLU A 1 91 ? 10.581 4.219 -10.140 1.00 82.69 91 GLU A C 1
ATOM 740 O O . GLU A 1 91 ? 10.700 5.408 -10.427 1.00 82.69 91 GLU A O 1
ATOM 745 N N . SER A 1 92 ? 9.514 3.741 -9.501 1.00 78.75 92 SER A N 1
ATOM 746 C CA . SER A 1 92 ? 8.362 4.559 -9.133 1.00 78.75 92 SER A CA 1
ATOM 747 C C . SER A 1 92 ? 8.233 4.769 -7.631 1.00 78.75 92 SER A C 1
ATOM 749 O O . SER A 1 92 ? 7.689 5.793 -7.218 1.00 78.75 92 SER A O 1
ATOM 751 N N . VAL A 1 93 ? 8.749 3.846 -6.821 1.00 87.50 93 VAL A N 1
ATOM 752 C CA . VAL A 1 93 ? 8.625 3.834 -5.364 1.00 87.50 93 VAL A CA 1
ATOM 753 C C . VAL A 1 93 ? 10.013 3.933 -4.743 1.00 87.50 93 VAL A C 1
ATOM 755 O O . VAL A 1 93 ? 10.857 3.062 -4.953 1.00 87.50 93 VAL A O 1
ATOM 758 N N . ASN A 1 94 ? 10.249 5.003 -3.982 1.00 90.19 94 ASN A N 1
ATOM 759 C CA . ASN A 1 94 ? 11.463 5.150 -3.183 1.00 90.19 94 ASN A CA 1
ATOM 760 C C . ASN A 1 94 ? 11.288 4.490 -1.797 1.00 90.19 94 ASN A C 1
ATOM 762 O O . ASN A 1 94 ? 10.225 3.966 -1.468 1.00 90.19 94 ASN A O 1
ATOM 766 N N . THR A 1 95 ? 12.324 4.520 -0.959 1.00 89.75 95 THR A N 1
ATOM 767 C CA . THR A 1 95 ? 12.282 3.891 0.373 1.00 89.75 95 THR A CA 1
ATOM 768 C C . THR A 1 95 ? 11.233 4.507 1.310 1.00 89.75 95 THR A C 1
ATOM 770 O O . THR A 1 95 ? 10.649 3.789 2.120 1.00 89.75 95 THR A O 1
ATOM 773 N N . GLU A 1 96 ? 10.978 5.817 1.219 1.00 91.38 96 GLU A N 1
ATOM 774 C CA . GLU A 1 96 ? 9.955 6.481 2.039 1.00 91.38 96 GLU A CA 1
ATOM 775 C C . GLU A 1 96 ? 8.547 6.072 1.599 1.00 91.38 96 GLU A C 1
ATOM 777 O O . GLU A 1 96 ? 7.728 5.667 2.424 1.00 91.38 96 GLU A O 1
ATOM 782 N N . ASP A 1 97 ? 8.292 6.114 0.292 1.00 91.69 97 ASP A N 1
ATOM 783 C CA . ASP A 1 97 ? 7.044 5.683 -0.323 1.00 91.69 97 ASP A CA 1
ATOM 784 C C . ASP A 1 97 ? 6.749 4.217 0.025 1.00 91.69 97 ASP A C 1
ATOM 786 O O . ASP A 1 97 ? 5.629 3.879 0.408 1.00 91.69 97 ASP A O 1
ATOM 790 N N . ASP A 1 98 ? 7.761 3.348 -0.048 1.00 91.69 98 ASP A N 1
ATOM 791 C CA . ASP A 1 98 ? 7.652 1.931 0.296 1.00 91.69 98 ASP A CA 1
ATOM 792 C C . ASP A 1 98 ? 7.228 1.723 1.758 1.00 91.69 98 ASP A C 1
ATOM 794 O O . ASP A 1 98 ? 6.329 0.928 2.043 1.00 91.69 98 ASP A O 1
ATOM 798 N N . ALA A 1 99 ? 7.822 2.472 2.692 1.00 93.44 99 ALA A N 1
ATOM 799 C CA . ALA A 1 99 ? 7.455 2.409 4.103 1.00 93.44 99 ALA A CA 1
ATOM 800 C C . ALA A 1 99 ? 5.999 2.846 4.335 1.00 93.44 99 ALA A C 1
ATOM 802 O O . ALA A 1 99 ? 5.260 2.177 5.064 1.00 93.44 99 ALA A O 1
ATOM 803 N N . VAL A 1 100 ? 5.570 3.924 3.674 1.00 93.81 100 VAL A N 1
ATOM 804 C CA . VAL A 1 100 ? 4.201 4.446 3.771 1.00 93.81 100 VAL A CA 1
ATOM 805 C C . VAL A 1 100 ? 3.185 3.465 3.178 1.00 93.81 100 VAL A C 1
ATOM 807 O O . VAL A 1 100 ? 2.135 3.216 3.777 1.00 93.81 100 VAL A O 1
ATOM 810 N N . ILE A 1 101 ? 3.500 2.860 2.032 1.00 92.50 101 ILE A N 1
ATOM 811 C CA . ILE A 1 101 ? 2.653 1.848 1.392 1.00 92.50 101 ILE A CA 1
ATOM 812 C C . ILE A 1 101 ? 2.530 0.610 2.290 1.00 92.50 101 ILE A C 1
ATOM 814 O O . ILE A 1 101 ? 1.422 0.116 2.507 1.00 92.50 101 ILE A O 1
ATOM 818 N N . LYS A 1 102 ? 3.632 0.138 2.884 1.00 92.38 102 LYS A N 1
ATOM 819 C CA . LYS A 1 102 ? 3.604 -0.977 3.847 1.00 92.38 102 LYS A CA 1
ATOM 820 C C . LYS A 1 102 ? 2.728 -0.663 5.055 1.00 92.38 102 LYS A C 1
ATOM 822 O O . LYS A 1 102 ? 1.964 -1.520 5.497 1.00 92.38 102 LYS A O 1
ATOM 827 N N . GLU A 1 103 ? 2.807 0.550 5.589 1.00 92.19 103 GLU A N 1
ATOM 828 C CA . GLU A 1 103 ? 1.963 0.966 6.708 1.00 92.19 103 GLU A CA 1
ATOM 829 C C . GLU A 1 103 ? 0.473 0.974 6.330 1.00 92.19 103 GLU A C 1
ATOM 831 O O . GLU A 1 103 ? -0.354 0.451 7.080 1.00 92.19 103 GLU A O 1
ATOM 836 N N . TYR A 1 104 ? 0.132 1.487 5.144 1.00 91.00 104 TYR A N 1
ATOM 837 C CA . TYR A 1 104 ? -1.238 1.463 4.629 1.00 91.00 104 TYR A CA 1
ATOM 838 C C . TYR A 1 104 ? -1.791 0.040 4.509 1.00 91.00 104 TYR A C 1
ATOM 840 O O . TYR A 1 104 ? -2.869 -0.257 5.023 1.00 91.00 104 TYR A O 1
ATOM 848 N N . LEU A 1 105 ? -1.038 -0.859 3.871 1.00 90.31 105 LEU A N 1
ATOM 849 C CA . LEU A 1 105 ? -1.460 -2.245 3.661 1.00 90.31 105 LEU A CA 1
ATOM 850 C C . LEU A 1 105 ? -1.594 -3.000 4.987 1.00 90.31 105 LEU A C 1
ATOM 852 O O . LEU A 1 105 ? -2.512 -3.806 5.150 1.00 90.31 105 LEU A O 1
ATOM 856 N N . ARG A 1 106 ? -0.734 -2.702 5.969 1.00 90.62 106 ARG A N 1
ATOM 857 C CA . ARG A 1 106 ? -0.865 -3.225 7.335 1.00 90.62 106 ARG A CA 1
ATOM 858 C C . ARG A 1 106 ? -2.170 -2.774 7.980 1.00 90.62 106 ARG A C 1
ATOM 860 O O . ARG A 1 106 ? -2.877 -3.614 8.524 1.00 90.62 106 ARG A O 1
ATOM 867 N N . PHE A 1 107 ? -2.488 -1.482 7.903 1.00 87.88 107 PHE A N 1
ATOM 868 C CA . PHE A 1 107 ? -3.728 -0.933 8.451 1.00 87.88 107 PHE A CA 1
ATOM 869 C C . PHE A 1 107 ? -4.964 -1.578 7.808 1.00 87.88 107 PHE A C 1
ATOM 871 O O . PHE A 1 107 ? -5.885 -1.979 8.513 1.00 87.88 107 PHE A O 1
ATOM 878 N N . MET A 1 108 ? -4.957 -1.748 6.483 1.00 86.06 108 MET A N 1
ATOM 879 C CA . MET A 1 108 ? -6.053 -2.399 5.758 1.00 86.06 108 MET A CA 1
ATOM 880 C C . MET A 1 108 ? -6.200 -3.887 6.099 1.00 86.06 108 MET A C 1
ATOM 882 O O . MET A 1 108 ? -7.316 -4.387 6.110 1.00 86.06 108 MET A O 1
ATOM 886 N N . SER A 1 109 ? -5.105 -4.575 6.433 1.00 85.06 109 SER A N 1
ATOM 887 C CA . SER A 1 109 ? -5.121 -6.000 6.803 1.00 85.06 109 SER A CA 1
ATOM 888 C C . SER A 1 109 ? -5.595 -6.270 8.239 1.00 85.06 109 SER A C 1
ATOM 890 O O . SER A 1 109 ? -5.755 -7.426 8.618 1.00 85.06 109 SER A O 1
ATOM 892 N N . GLN A 1 110 ? -5.736 -5.234 9.070 1.00 80.69 110 GLN A N 1
ATOM 893 C CA . GLN A 1 110 ? -6.186 -5.341 10.466 1.00 80.69 110 GLN A CA 1
ATOM 894 C C . GLN A 1 110 ? -7.675 -5.014 10.646 1.00 80.69 110 GLN A C 1
ATOM 896 O O . GLN A 1 110 ? -8.179 -5.075 11.768 1.00 80.69 110 GLN A O 1
ATOM 901 N N . LYS A 1 111 ? -8.344 -4.607 9.568 1.00 64.75 111 LYS A N 1
ATOM 902 C CA . LYS A 1 111 ? -9.731 -4.152 9.560 1.00 64.75 111 LYS A CA 1
ATOM 903 C C . LYS A 1 111 ? -10.676 -5.292 9.202 1.00 64.75 111 LYS A C 1
ATOM 905 O O . LYS A 1 111 ? -11.779 -5.304 9.788 1.00 64.75 111 LYS A O 1
#

Secondary structure (DSSP, 8-state):
-----SSHHHHHHHHHHHHHHHHS-SSSSHHHHHHHHHHHHHHHHHHHHHHHHHHHHHTTTSPPPPTTSSSSHHHHHHHHHHHHTTSSHHHH--HHHHHHHHHHHHHHTT-

Radius of gyration: 29.91 Å; chains: 1; bounding box: 55×46×85 Å

Organism: NCBI:txid1284222

Sequence (111 aa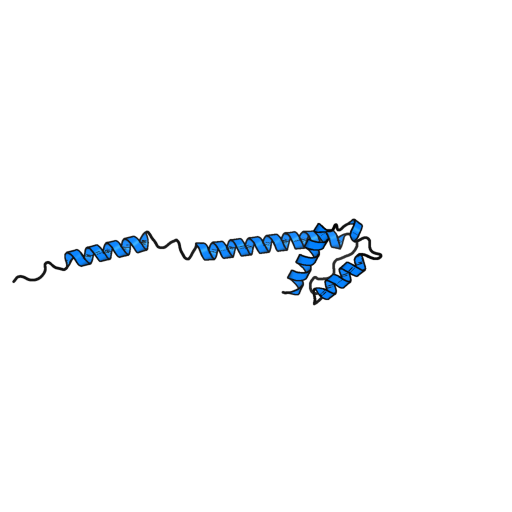):
MKRCLHLYPVSIVFMIIILQIISGSTATVADDMKKDGVNREGVQKEVREREKLYRYKCSLCHPLPDTDAYSSYEHWIKVMKAMHEPGRYNESVNTEDDAVIKEYLRFMSQK